Protein AF-A0A838DC97-F1 (afdb_monomer_lite)

pLDDT: mean 75.06, std 13.37, range [50.0, 95.44]

Secondary structure (DSSP, 8-state):
--HHHHHHHHHHHHHHHHHHHHHHHHHHHHT---TTHHHHHHHHHHHHHHHT--TT-PPPHHHHHHHT-

Foldseek 3Di:
DDPVVVVVCVVVVCVVVCVVVVVVVVCVVVVHDDPPCVPVVVVCVVVCVVVVNDPPDDDDPVRVVVVVD

Sequence (69 aa):
MDTTIQFGVLIVGTIGLATIFGTYLARMITFEMRPLEKTLSRVESGFYRVIGINATKQMSWKEYFLALF

Structure (mmCIF, N/CA/C/O backbone):
data_AF-A0A838DC97-F1
#
_entry.id   AF-A0A838DC97-F1
#
loop_
_atom_site.group_PDB
_atom_site.id
_atom_site.type_symbol
_atom_site.label_atom_id
_atom_site.label_alt_id
_atom_site.label_comp_id
_atom_site.label_asym_id
_atom_site.label_entity_id
_atom_site.label_seq_id
_atom_site.pdbx_PDB_ins_code
_atom_site.Cartn_x
_atom_site.Cartn_y
_atom_site.Cartn_z
_atom_site.occupancy
_atom_site.B_iso_or_equiv
_atom_site.auth_seq_id
_atom_site.auth_comp_id
_atom_site.auth_asym_id
_atom_site.auth_atom_id
_atom_site.pdbx_PDB_model_num
ATOM 1 N N . MET A 1 1 ? 18.990 -10.565 -27.215 1.00 61.84 1 MET A N 1
ATOM 2 C CA . MET A 1 1 ? 18.446 -9.485 -26.366 1.00 61.84 1 ME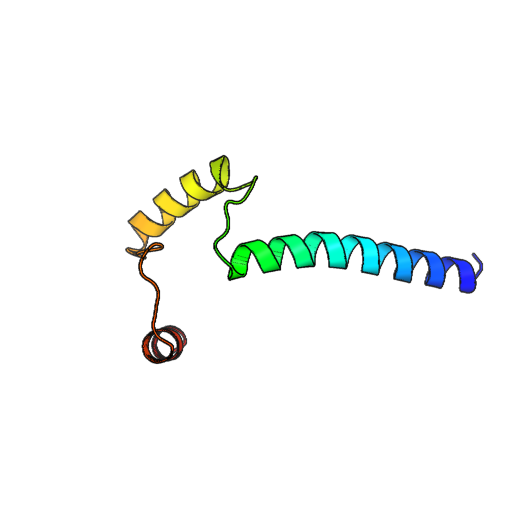T A CA 1
ATOM 3 C C . MET A 1 1 ? 19.527 -9.099 -25.380 1.00 61.84 1 MET A C 1
ATOM 5 O O . MET A 1 1 ? 19.925 -9.959 -24.607 1.00 61.84 1 MET A O 1
ATOM 9 N N . ASP A 1 2 ? 20.046 -7.877 -25.473 1.00 85.56 2 ASP A N 1
ATOM 10 C CA . ASP A 1 2 ? 21.160 -7.389 -24.650 1.00 85.56 2 ASP A CA 1
ATOM 11 C C . ASP A 1 2 ? 20.762 -7.340 -23.165 1.00 85.56 2 ASP A C 1
ATOM 13 O O . ASP A 1 2 ? 19.688 -6.836 -22.818 1.00 85.56 2 ASP A O 1
ATOM 17 N N . THR A 1 3 ? 21.594 -7.897 -22.289 1.00 87.88 3 THR A N 1
ATOM 18 C CA . THR A 1 3 ? 21.349 -8.011 -20.842 1.00 87.88 3 THR A CA 1
ATOM 19 C C . THR A 1 3 ? 21.116 -6.643 -20.198 1.00 87.88 3 THR A C 1
ATOM 21 O O . THR A 1 3 ? 20.302 -6.513 -19.286 1.00 87.88 3 THR A O 1
ATOM 24 N N . THR A 1 4 ? 21.760 -5.602 -20.727 1.00 90.44 4 THR A N 1
ATOM 25 C CA . THR A 1 4 ? 21.619 -4.211 -20.273 1.00 90.44 4 THR A CA 1
ATOM 26 C C . THR A 1 4 ? 20.198 -3.687 -20.482 1.00 90.44 4 THR A C 1
ATOM 28 O O . THR A 1 4 ? 19.631 -3.025 -19.613 1.00 90.44 4 THR A O 1
ATOM 31 N N . ILE A 1 5 ? 19.584 -4.035 -21.617 1.00 91.31 5 ILE A N 1
ATOM 32 C CA . ILE A 1 5 ? 18.215 -3.627 -21.956 1.00 91.31 5 ILE A CA 1
ATOM 33 C C . ILE A 1 5 ? 17.213 -4.345 -21.045 1.00 91.31 5 ILE A C 1
ATOM 35 O O . ILE A 1 5 ? 16.262 -3.724 -20.576 1.00 91.31 5 ILE A O 1
ATOM 39 N N . GLN A 1 6 ? 17.442 -5.625 -20.735 1.00 90.81 6 GLN A N 1
ATOM 40 C CA . GLN A 1 6 ? 16.576 -6.383 -19.824 1.00 90.81 6 GLN A CA 1
ATOM 41 C C . GLN A 1 6 ? 16.570 -5.781 -18.415 1.00 90.81 6 GLN A C 1
ATOM 43 O O . GLN A 1 6 ? 15.501 -5.574 -17.841 1.00 90.81 6 GLN A O 1
ATOM 48 N N . PHE A 1 7 ? 17.747 -5.438 -17.884 1.00 94.12 7 PHE A N 1
ATOM 49 C CA . PHE A 1 7 ? 17.857 -4.770 -16.586 1.00 94.12 7 PHE A CA 1
ATOM 50 C C . PHE A 1 7 ? 17.212 -3.384 -16.591 1.00 94.12 7 PHE A C 1
ATOM 52 O O . PHE A 1 7 ? 16.487 -3.051 -15.655 1.00 94.12 7 PHE A O 1
ATOM 59 N N . GLY A 1 8 ? 17.419 -2.600 -17.653 1.00 94.25 8 GLY A N 1
ATOM 60 C CA . GLY A 1 8 ? 16.782 -1.292 -17.803 1.00 94.25 8 GLY A CA 1
ATOM 61 C C . GLY A 1 8 ? 15.255 -1.383 -17.763 1.00 94.25 8 GLY A C 1
ATOM 62 O O . GLY A 1 8 ? 14.613 -0.678 -16.987 1.00 94.25 8 GLY A O 1
ATOM 63 N N . VAL A 1 9 ? 14.670 -2.306 -18.531 1.00 94.25 9 VAL A N 1
ATOM 64 C CA . VAL A 1 9 ? 13.216 -2.535 -18.554 1.00 94.25 9 VAL A CA 1
ATOM 65 C C . VAL A 1 9 ? 12.705 -3.027 -17.200 1.00 94.25 9 VAL A C 1
ATOM 67 O O . VAL A 1 9 ? 11.680 -2.539 -16.726 1.00 94.25 9 VAL A O 1
ATOM 70 N N . LEU A 1 10 ? 13.419 -3.950 -16.550 1.00 94.31 10 LEU A N 1
ATOM 71 C CA . LEU A 1 10 ? 13.034 -4.481 -15.244 1.00 94.31 10 LEU A CA 1
ATOM 72 C C . LEU A 1 10 ? 13.000 -3.383 -14.178 1.00 94.31 10 LEU A C 1
ATOM 74 O O . LEU A 1 10 ? 12.022 -3.281 -13.441 1.00 94.31 10 LEU A O 1
ATOM 78 N N . ILE A 1 11 ? 14.041 -2.555 -14.098 1.00 95.25 11 ILE A N 1
ATOM 79 C CA . ILE A 1 11 ? 14.136 -1.489 -13.096 1.00 95.25 11 ILE A CA 1
ATOM 80 C C . ILE A 1 11 ? 13.049 -0.442 -13.337 1.00 95.25 11 ILE A C 1
ATOM 82 O O . ILE A 1 11 ? 12.322 -0.094 -12.408 1.00 95.25 11 ILE A O 1
ATOM 86 N N . VAL A 1 12 ? 12.885 0.017 -14.580 1.00 95.44 12 VAL A N 1
ATOM 87 C CA . VAL A 1 12 ? 11.868 1.022 -14.922 1.00 95.44 12 VAL A CA 1
ATOM 88 C C . VAL A 1 12 ? 10.459 0.484 -14.670 1.00 95.44 12 VAL A C 1
ATOM 90 O O . VAL A 1 12 ? 9.642 1.171 -14.058 1.00 95.44 12 VAL A O 1
ATOM 93 N N . GLY A 1 13 ? 10.182 -0.761 -15.064 1.00 94.12 13 GLY A N 1
ATOM 94 C CA . GLY A 1 13 ? 8.900 -1.416 -14.805 1.00 94.12 13 GLY A CA 1
ATOM 95 C C . GLY A 1 13 ? 8.631 -1.599 -13.312 1.00 94.12 13 GLY A C 1
ATOM 96 O O . GLY A 1 13 ? 7.535 -1.304 -12.841 1.00 94.12 13 GLY A O 1
ATOM 97 N N . THR A 1 14 ? 9.644 -2.010 -12.548 1.00 94.75 14 THR A N 1
ATOM 98 C CA . THR A 1 14 ? 9.525 -2.207 -11.098 1.00 94.75 14 THR A CA 1
ATOM 99 C C . THR A 1 14 ? 9.271 -0.888 -10.385 1.00 94.75 14 THR A C 1
ATOM 101 O O . THR A 1 14 ? 8.360 -0.820 -9.572 1.00 94.75 14 THR A O 1
ATOM 104 N N . ILE A 1 15 ? 10.011 0.178 -10.703 1.00 95.25 15 ILE A N 1
ATOM 105 C CA . ILE A 1 15 ? 9.808 1.501 -10.094 1.00 95.25 15 ILE A CA 1
ATOM 106 C C . ILE A 1 15 ? 8.435 2.067 -10.480 1.00 95.25 15 ILE A C 1
ATOM 108 O O . ILE A 1 15 ? 7.719 2.592 -9.625 1.00 95.25 15 ILE A O 1
ATOM 112 N N . GLY A 1 16 ? 8.029 1.921 -11.744 1.00 94.38 16 GLY A N 1
ATOM 113 C CA . GLY A 1 16 ? 6.712 2.355 -12.209 1.00 94.38 16 GLY A CA 1
ATOM 114 C C . GLY A 1 16 ? 5.577 1.656 -11.460 1.00 94.38 16 GLY A C 1
ATOM 115 O O . GLY A 1 16 ? 4.674 2.308 -10.944 1.00 94.38 16 GLY A O 1
ATOM 116 N N . LEU A 1 17 ? 5.644 0.333 -11.313 1.00 92.06 17 LEU A N 1
ATOM 117 C CA . LEU A 1 17 ? 4.634 -0.410 -10.561 1.00 92.06 17 LEU A CA 1
ATOM 118 C C . LEU A 1 17 ? 4.722 -0.127 -9.058 1.00 92.06 17 LEU A C 1
ATOM 120 O O . LEU A 1 17 ? 3.696 0.107 -8.426 1.00 92.06 17 LEU A O 1
ATOM 124 N N . ALA A 1 18 ? 5.922 -0.081 -8.482 1.00 92.75 18 ALA A N 1
ATOM 125 C CA . ALA A 1 18 ? 6.124 0.186 -7.061 1.00 92.75 18 ALA A CA 1
ATOM 126 C C . ALA A 1 18 ? 5.572 1.553 -6.645 1.00 92.75 18 ALA A C 1
ATOM 128 O O . ALA A 1 18 ? 4.994 1.669 -5.570 1.00 92.75 18 ALA A O 1
ATOM 129 N N . THR A 1 19 ? 5.689 2.579 -7.489 1.00 89.81 19 THR A N 1
ATOM 130 C CA . THR A 1 19 ? 5.101 3.898 -7.206 1.00 89.81 19 THR A CA 1
ATOM 131 C C . THR A 1 19 ? 3.572 3.865 -7.268 1.00 89.81 19 THR A C 1
ATOM 133 O O . THR A 1 19 ? 2.913 4.382 -6.363 1.00 89.81 19 THR A O 1
ATOM 136 N N . ILE A 1 20 ? 2.985 3.193 -8.262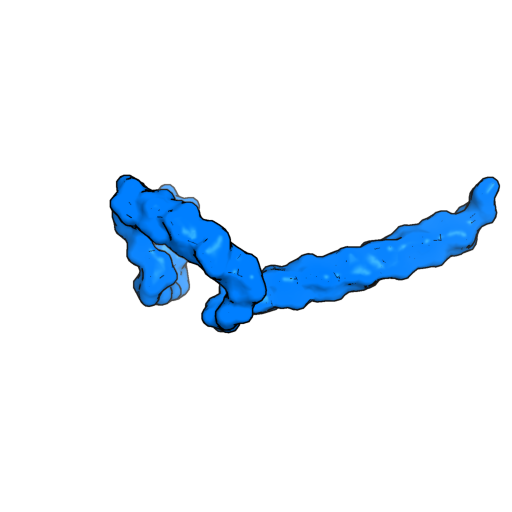 1.00 86.81 20 ILE A N 1
ATOM 137 C CA . ILE A 1 20 ? 1.525 3.030 -8.376 1.00 86.81 20 ILE A CA 1
ATOM 138 C C . ILE A 1 20 ? 0.965 2.246 -7.179 1.00 86.81 20 ILE A C 1
ATOM 140 O O . ILE A 1 20 ? 0.039 2.700 -6.508 1.00 86.81 20 ILE A O 1
ATOM 144 N N . PHE A 1 21 ? 1.543 1.087 -6.866 1.00 84.75 21 PHE A N 1
ATOM 145 C CA . PHE A 1 21 ? 1.091 0.260 -5.748 1.00 84.75 21 PHE A CA 1
ATOM 146 C C . PHE A 1 21 ? 1.412 0.891 -4.393 1.00 84.75 21 PHE A C 1
ATOM 148 O O . PHE A 1 21 ? 0.585 0.847 -3.488 1.00 84.75 21 PHE A O 1
ATOM 155 N N . GLY A 1 22 ? 2.575 1.524 -4.253 1.00 85.25 22 GLY A N 1
ATOM 156 C CA . GLY A 1 22 ? 2.988 2.203 -3.028 1.00 85.25 22 GLY A CA 1
ATOM 157 C C . GLY A 1 22 ? 2.070 3.371 -2.681 1.00 85.25 22 GLY A C 1
ATOM 158 O O . GLY A 1 22 ? 1.647 3.491 -1.536 1.00 85.25 22 GLY A O 1
ATOM 159 N N . THR A 1 23 ? 1.680 4.185 -3.667 1.00 83.31 23 THR A N 1
ATOM 160 C CA . THR A 1 23 ? 0.707 5.272 -3.451 1.00 83.31 23 THR A CA 1
ATOM 161 C C . THR A 1 23 ? -0.688 4.744 -3.113 1.00 83.31 23 THR A C 1
ATOM 163 O O . THR A 1 23 ? -1.364 5.317 -2.258 1.00 83.31 23 THR A O 1
ATOM 166 N N . TYR A 1 24 ? -1.113 3.627 -3.710 1.00 79.94 24 TYR A N 1
ATOM 167 C CA . TYR A 1 24 ? -2.361 2.955 -3.342 1.00 79.94 24 TYR A CA 1
ATOM 168 C C . TYR A 1 24 ? -2.337 2.426 -1.898 1.00 79.94 24 TYR A C 1
ATOM 170 O O . TYR A 1 24 ? -3.269 2.681 -1.135 1.00 79.94 24 TYR A O 1
ATOM 178 N N . LEU A 1 25 ? -1.262 1.737 -1.498 1.00 80.88 25 LEU A N 1
ATOM 179 C CA . LEU A 1 25 ? -1.087 1.217 -0.138 1.00 80.88 25 LEU A CA 1
ATOM 180 C C . LEU A 1 25 ? -0.966 2.338 0.896 1.00 80.88 25 LEU A C 1
ATOM 182 O O . LEU A 1 25 ? -1.560 2.235 1.965 1.00 80.88 25 LEU A O 1
ATOM 186 N N . ALA A 1 26 ? -0.263 3.425 0.572 1.00 81.50 26 ALA A N 1
ATOM 187 C CA . ALA A 1 26 ? -0.191 4.601 1.432 1.00 81.50 26 ALA A CA 1
ATOM 188 C C . ALA A 1 26 ? -1.595 5.158 1.705 1.00 81.50 26 ALA A C 1
ATOM 190 O O . ALA A 1 26 ? -1.980 5.310 2.859 1.00 81.50 26 ALA A O 1
ATOM 191 N N . ARG A 1 27 ? -2.419 5.337 0.663 1.00 73.62 27 ARG A N 1
ATOM 192 C CA . ARG A 1 27 ? -3.823 5.756 0.823 1.00 73.62 27 ARG A CA 1
ATOM 193 C C . ARG A 1 27 ? -4.652 4.758 1.636 1.00 73.62 27 ARG A C 1
ATOM 195 O O . ARG A 1 27 ? -5.512 5.171 2.406 1.00 73.62 27 ARG A O 1
ATOM 202 N N . MET A 1 28 ? -4.383 3.457 1.497 1.00 70.50 28 MET A N 1
ATOM 203 C CA . MET A 1 28 ? -5.058 2.405 2.263 1.00 70.50 28 MET A CA 1
ATOM 204 C C . MET A 1 28 ? -4.755 2.490 3.763 1.00 70.50 28 MET A C 1
ATOM 206 O O . MET A 1 28 ? -5.668 2.350 4.570 1.00 70.50 28 MET A O 1
ATOM 210 N N . ILE A 1 29 ? -3.493 2.717 4.126 1.00 74.31 29 ILE A N 1
ATOM 211 C CA . ILE A 1 29 ? -3.048 2.800 5.523 1.00 74.31 29 ILE A CA 1
ATOM 212 C C . ILE A 1 29 ? -3.500 4.122 6.157 1.00 74.31 29 ILE A C 1
ATOM 214 O O . ILE A 1 29 ? -3.893 4.145 7.320 1.00 74.31 29 ILE A O 1
ATOM 218 N N . THR A 1 30 ? -3.474 5.217 5.396 1.00 70.94 30 THR A N 1
ATOM 219 C CA . THR A 1 30 ? -3.788 6.565 5.894 1.00 70.94 30 THR A CA 1
ATOM 220 C C . THR A 1 30 ? -5.294 6.880 5.914 1.00 70.94 30 THR A C 1
ATOM 222 O O . THR A 1 30 ? -5.673 7.947 6.380 1.00 70.94 30 THR A O 1
ATOM 225 N N . PHE A 1 31 ? -6.174 5.962 5.484 1.00 57.94 31 PHE A N 1
ATOM 226 C CA . PHE A 1 31 ? -7.638 6.159 5.475 1.00 57.94 31 PHE A CA 1
ATOM 227 C C . PHE A 1 31 ? -8.112 7.401 4.676 1.00 57.94 31 PHE A C 1
ATOM 229 O O . PHE A 1 31 ? -9.173 7.958 4.955 1.00 57.94 31 PHE A O 1
ATOM 236 N N . GLU A 1 32 ? -7.357 7.838 3.661 1.00 53.78 32 GLU A N 1
ATOM 237 C CA . GLU A 1 32 ? -7.791 8.918 2.760 1.00 53.78 32 GLU A CA 1
ATOM 238 C C . GLU A 1 32 ? -8.698 8.400 1.629 1.00 53.78 32 GLU A C 1
ATOM 240 O O . GLU A 1 32 ? -8.518 7.278 1.147 1.00 53.78 32 GLU A O 1
ATOM 245 N N . MET A 1 33 ? -9.640 9.248 1.180 1.00 50.00 33 MET A N 1
ATOM 246 C CA . MET A 1 33 ? -10.673 8.930 0.178 1.00 50.00 33 MET A CA 1
ATOM 247 C C . MET A 1 33 ? -10.091 8.238 -1.067 1.00 50.00 33 MET A C 1
ATOM 249 O O . MET A 1 33 ? -9.357 8.831 -1.867 1.00 50.00 33 MET A O 1
ATOM 253 N N . ARG A 1 34 ? -10.439 6.963 -1.263 1.00 54.53 34 ARG A N 1
ATOM 254 C CA . ARG A 1 34 ? -10.036 6.162 -2.426 1.00 54.53 34 ARG A CA 1
ATOM 255 C C . ARG A 1 34 ? -10.840 6.568 -3.674 1.00 54.53 34 ARG A C 1
ATOM 257 O O . ARG A 1 34 ? -12.060 6.650 -3.622 1.00 54.53 34 ARG A O 1
ATOM 264 N N . PRO A 1 35 ? -10.237 6.623 -4.873 1.00 51.62 35 PRO A N 1
ATOM 265 C CA . PRO A 1 35 ? -11.017 6.636 -6.117 1.00 51.62 35 PRO A CA 1
ATOM 266 C C . PRO A 1 35 ? -11.790 5.316 -6.354 1.00 51.62 35 PRO A C 1
ATOM 268 O O . PRO A 1 35 ? -12.826 5.320 -7.013 1.00 51.62 35 PRO A O 1
ATOM 271 N N . LEU A 1 36 ? -11.335 4.195 -5.771 1.00 53.81 36 LEU A N 1
ATOM 272 C CA . LEU A 1 36 ? -12.019 2.889 -5.791 1.00 53.81 36 LEU A CA 1
ATOM 273 C C . LEU A 1 36 ? -13.031 2.679 -4.646 1.00 53.81 36 LEU A C 1
ATOM 275 O O . LEU A 1 36 ? -13.662 1.623 -4.578 1.00 53.81 36 LEU A O 1
ATOM 279 N N . GLU A 1 37 ? -13.224 3.660 -3.756 1.00 54.28 37 GLU A N 1
ATOM 280 C CA . GLU A 1 37 ? -14.159 3.535 -2.626 1.00 54.28 37 GLU A CA 1
ATOM 281 C C . GLU A 1 37 ? -15.579 3.257 -3.094 1.00 54.28 37 GLU A C 1
ATOM 283 O O . GLU A 1 37 ? -16.297 2.503 -2.458 1.00 54.28 37 GLU A O 1
ATOM 288 N N . LYS A 1 38 ? -16.004 3.825 -4.220 1.00 57.56 38 LYS A N 1
ATOM 289 C CA . LYS A 1 38 ? -17.426 3.838 -4.578 1.00 57.56 38 LYS A CA 1
ATOM 290 C C . LYS A 1 38 ? -18.010 2.442 -4.828 1.00 57.56 38 LYS A C 1
ATOM 292 O O . LYS A 1 38 ? -19.165 2.187 -4.495 1.00 57.56 38 LYS A O 1
ATOM 297 N N . THR A 1 39 ? -17.224 1.541 -5.409 1.00 60.62 39 THR A N 1
ATOM 298 C CA . THR A 1 39 ? -17.610 0.144 -5.650 1.00 60.62 39 THR A CA 1
ATOM 299 C C . THR A 1 39 ? -17.230 -0.752 -4.482 1.00 60.62 39 THR A C 1
ATOM 301 O O . THR A 1 39 ? -18.048 -1.570 -4.063 1.00 60.62 39 THR A O 1
ATOM 304 N N . LEU A 1 40 ? -16.029 -0.579 -3.923 1.00 59.16 40 LEU A N 1
ATOM 305 C CA . LEU A 1 40 ? -15.539 -1.453 -2.862 1.00 59.16 40 LEU A CA 1
ATOM 306 C C . LEU A 1 40 ? -16.263 -1.204 -1.536 1.00 59.16 40 LEU A C 1
ATOM 308 O O . LEU A 1 40 ? -16.679 -2.168 -0.915 1.00 59.16 40 LEU A O 1
ATOM 312 N N . SER A 1 41 ? -16.574 0.049 -1.188 1.00 59.50 41 SER A N 1
ATOM 313 C CA . SER A 1 41 ? -17.377 0.416 -0.009 1.00 59.50 41 SER A CA 1
ATOM 314 C C . SER A 1 41 ? -18.744 -0.269 0.001 1.00 59.50 41 SER A C 1
ATOM 316 O O . SER A 1 41 ? -19.246 -0.661 1.053 1.00 59.50 41 SER A O 1
ATOM 318 N N . ARG A 1 42 ? -19.357 -0.478 -1.171 1.00 61.91 42 ARG A N 1
ATOM 319 C CA . ARG A 1 42 ? -20.669 -1.132 -1.272 1.00 61.91 42 ARG A CA 1
ATOM 320 C C . ARG A 1 42 ? -20.597 -2.633 -0.980 1.00 61.91 42 ARG A C 1
ATOM 322 O O . ARG A 1 42 ? -21.536 -3.185 -0.417 1.00 61.91 42 ARG A O 1
ATOM 329 N N . VAL A 1 43 ? -19.490 -3.278 -1.342 1.00 65.38 43 VAL A N 1
ATOM 330 C CA . VAL A 1 43 ? -19.249 -4.706 -1.075 1.00 65.38 43 VAL A CA 1
ATOM 331 C C . VAL A 1 43 ? -18.704 -4.903 0.339 1.00 65.38 43 VAL A C 1
ATOM 333 O O . VAL A 1 43 ? -19.212 -5.740 1.080 1.00 65.38 43 VAL A O 1
ATOM 336 N N . GLU A 1 44 ? -17.732 -4.085 0.740 1.00 63.66 44 GLU A N 1
ATOM 337 C CA . GLU A 1 44 ? -17.145 -4.042 2.077 1.00 63.66 44 GLU A CA 1
ATOM 338 C C . GLU A 1 44 ? -18.221 -3.787 3.134 1.00 63.66 44 GLU A C 1
ATOM 340 O O . GLU A 1 44 ? -18.291 -4.535 4.095 1.00 63.66 44 GLU A O 1
ATOM 345 N N . SER A 1 45 ? -19.136 -2.830 2.946 1.00 65.25 45 SER A N 1
ATOM 346 C CA . SER A 1 45 ? -20.242 -2.608 3.896 1.00 65.25 45 SER A CA 1
ATOM 347 C C . SER A 1 45 ? -21.186 -3.807 4.022 1.00 65.25 45 SER A C 1
ATOM 349 O O . SER A 1 45 ? -21.653 -4.100 5.123 1.00 65.25 45 SER A O 1
ATOM 351 N N . GLY A 1 46 ? -21.438 -4.533 2.928 1.00 66.75 46 GLY A N 1
ATOM 352 C CA . GLY A 1 46 ? -22.194 -5.784 2.960 1.00 66.75 46 GLY A CA 1
ATOM 353 C C . GLY A 1 46 ? -21.467 -6.861 3.764 1.00 66.75 46 GLY A C 1
ATOM 354 O O . GLY A 1 46 ? -22.050 -7.463 4.663 1.00 66.75 46 GLY A O 1
ATOM 355 N N . PHE A 1 47 ? -20.177 -7.050 3.496 1.00 67.25 47 PHE A N 1
ATOM 356 C CA . PHE A 1 47 ? -19.338 -8.047 4.157 1.00 67.25 47 PHE A CA 1
ATOM 357 C C . PHE A 1 47 ? -19.105 -7.724 5.643 1.00 67.25 47 PHE A C 1
ATOM 359 O O . PHE A 1 47 ? -19.289 -8.579 6.505 1.00 67.25 47 PHE A O 1
ATOM 366 N N . TYR A 1 48 ? -18.807 -6.464 5.965 1.00 68.19 48 TYR A N 1
ATOM 367 C CA . TYR A 1 48 ? -18.667 -5.953 7.328 1.00 68.19 48 TYR A CA 1
ATOM 368 C C . TYR A 1 48 ? -19.949 -6.130 8.138 1.00 68.19 48 TYR A C 1
ATOM 370 O O . TYR A 1 48 ? -19.881 -6.522 9.301 1.00 68.19 48 TYR A O 1
ATOM 378 N N . ARG A 1 49 ? -21.122 -5.929 7.525 1.00 68.06 49 ARG A N 1
ATOM 379 C CA . ARG A 1 49 ? -22.408 -6.163 8.190 1.00 68.06 49 ARG A CA 1
ATOM 380 C C . ARG A 1 49 ? -22.673 -7.643 8.463 1.00 68.06 49 ARG A C 1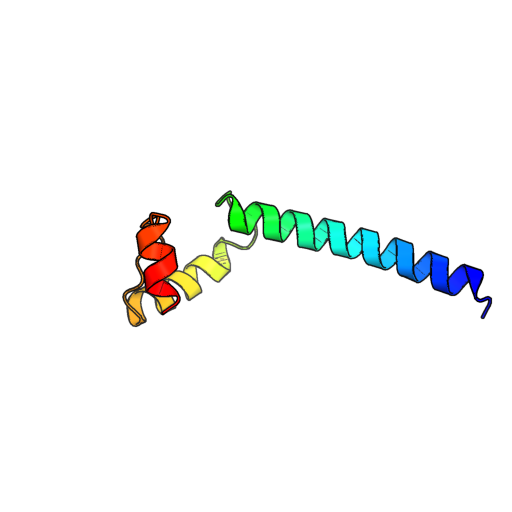
ATOM 382 O O . ARG A 1 49 ? -23.266 -7.951 9.490 1.00 68.06 49 ARG A O 1
ATOM 389 N N . VAL A 1 50 ? -22.239 -8.544 7.581 1.00 72.81 50 VAL A N 1
ATOM 390 C CA . VAL A 1 50 ? -22.396 -9.997 7.773 1.00 72.81 50 VAL A CA 1
ATOM 391 C C . VAL A 1 50 ? -21.459 -10.527 8.860 1.00 72.81 50 VAL A C 1
ATOM 393 O O . VAL A 1 50 ? -21.867 -11.365 9.655 1.00 72.81 50 VAL A O 1
ATOM 396 N N . ILE A 1 51 ? -20.226 -10.022 8.929 1.00 71.62 51 ILE A N 1
ATOM 397 C CA . ILE A 1 51 ? -19.211 -10.484 9.893 1.00 71.62 51 ILE A CA 1
ATOM 398 C C . ILE A 1 51 ? -19.287 -9.708 11.223 1.00 71.62 51 ILE A C 1
ATOM 400 O O . ILE A 1 51 ? -18.691 -10.105 12.218 1.00 71.62 51 ILE A O 1
ATOM 404 N N . GLY A 1 52 ? -20.045 -8.609 11.277 1.00 66.94 52 GLY A N 1
ATOM 405 C CA .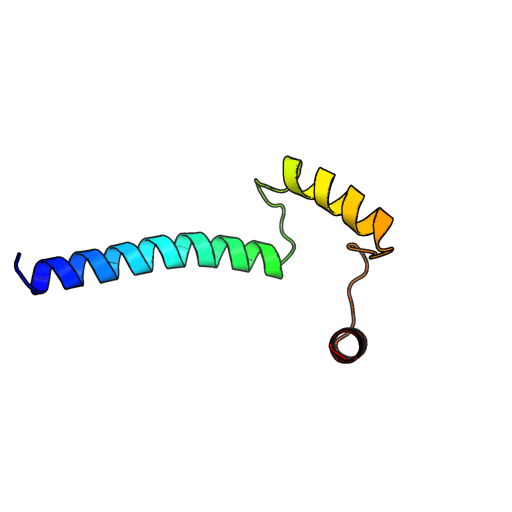 GLY A 1 52 ? -20.157 -7.759 12.467 1.00 66.94 52 GLY A CA 1
ATOM 406 C C . GLY A 1 52 ? -18.9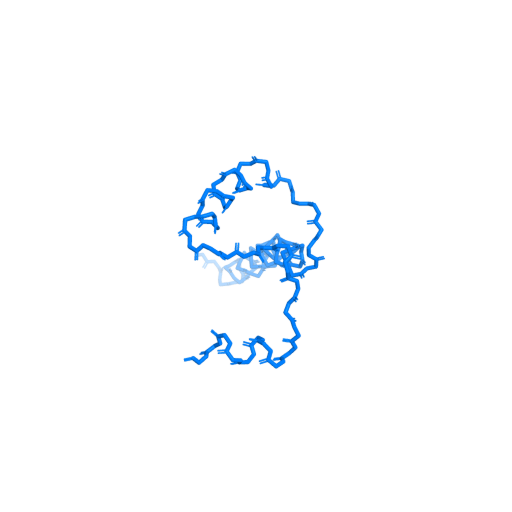26 -6.879 12.713 1.00 66.94 52 GLY A C 1
ATOM 407 O O . GLY A 1 52 ? -18.739 -6.369 13.816 1.00 66.94 52 GLY A O 1
ATOM 408 N N . ILE A 1 53 ? -18.080 -6.686 11.696 1.00 67.75 53 ILE A N 1
ATOM 409 C CA . ILE A 1 53 ? -16.882 -5.847 11.783 1.00 67.75 53 ILE A CA 1
ATOM 410 C C . ILE A 1 53 ? -17.296 -4.381 11.670 1.00 67.75 53 ILE A C 1
ATOM 412 O O . ILE A 1 53 ? -17.876 -3.952 10.675 1.00 67.75 53 ILE A O 1
ATOM 416 N N . ASN A 1 54 ? -16.953 -3.584 12.679 1.00 65.50 54 ASN A N 1
ATOM 417 C CA . ASN A 1 54 ? -17.131 -2.141 12.628 1.00 65.50 54 ASN A CA 1
ATOM 418 C C . ASN A 1 54 ? -15.898 -1.489 11.982 1.00 65.50 54 ASN A C 1
ATOM 420 O O . ASN A 1 54 ? -14.933 -1.163 12.668 1.00 65.50 54 ASN A O 1
ATOM 424 N N . ALA A 1 55 ? -15.949 -1.283 10.664 1.00 63.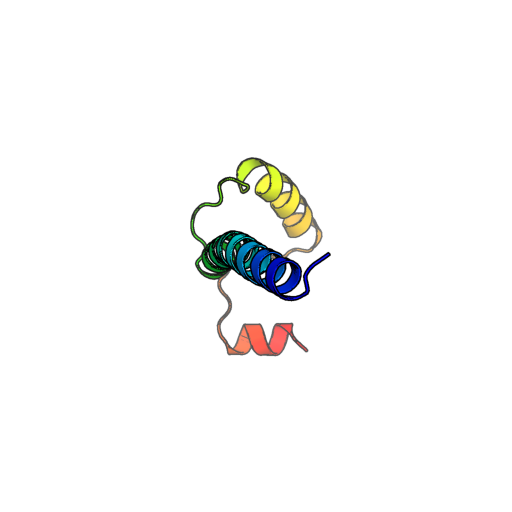56 55 ALA A N 1
ATOM 425 C CA . ALA A 1 55 ? -14.861 -0.680 9.887 1.00 63.56 55 ALA A CA 1
ATOM 426 C C . ALA A 1 55 ? -14.533 0.776 10.273 1.00 63.56 55 ALA A C 1
ATOM 428 O O . ALA A 1 55 ? -13.465 1.278 9.941 1.00 63.56 55 ALA A O 1
ATOM 429 N N . THR A 1 56 ? -15.439 1.452 10.984 1.00 63.97 56 THR A N 1
ATOM 430 C CA . THR A 1 56 ? -15.243 2.821 11.486 1.00 63.97 56 THR A CA 1
ATOM 431 C C . THR A 1 56 ? -14.623 2.876 12.883 1.00 63.97 56 THR A C 1
ATOM 433 O O . THR A 1 56 ? -14.234 3.951 13.336 1.00 63.97 56 THR A O 1
ATOM 436 N N . LYS A 1 57 ? -14.506 1.740 13.584 1.00 69.19 57 LYS A N 1
ATOM 437 C CA . LYS A 1 57 ? -13.882 1.684 14.908 1.00 69.19 57 LYS A CA 1
ATOM 438 C C . LYS A 1 57 ? -12.366 1.549 14.749 1.00 69.19 57 LYS A C 1
ATOM 440 O O . LYS A 1 57 ? -11.871 0.486 14.387 1.00 69.19 57 LYS A O 1
ATOM 445 N N . GLN A 1 58 ? -11.626 2.611 15.063 1.00 63.59 58 GLN A N 1
ATOM 446 C CA . GLN A 1 58 ? -10.172 2.515 15.191 1.00 63.59 58 GLN A CA 1
ATOM 447 C C . GLN A 1 58 ? -9.814 1.608 16.375 1.00 63.59 58 GLN A C 1
ATOM 449 O O . GLN A 1 58 ? -10.384 1.739 17.459 1.00 63.59 58 GLN A O 1
ATOM 454 N N . MET A 1 59 ? -8.885 0.678 16.155 1.00 73.12 59 MET A N 1
ATOM 455 C CA . MET A 1 59 ? -8.359 -0.200 17.198 1.00 73.12 59 MET A CA 1
ATOM 456 C C . MET A 1 59 ? -7.107 0.415 17.814 1.00 73.12 59 MET A C 1
ATOM 458 O O . MET A 1 59 ? -6.203 0.861 17.107 1.00 73.12 59 MET A O 1
ATOM 462 N N . SER A 1 60 ? -7.024 0.396 19.139 1.00 78.25 60 SER A N 1
ATOM 463 C CA . SER A 1 60 ? -5.767 0.644 19.841 1.00 78.25 60 SER A CA 1
ATOM 464 C C . SER A 1 60 ? -4.763 -0.483 19.563 1.00 78.25 60 SER A C 1
ATOM 466 O O . SER A 1 60 ? -5.145 -1.603 19.226 1.00 78.25 60 SER A O 1
ATOM 468 N N . TRP A 1 61 ? -3.467 -0.229 19.760 1.00 77.12 61 TRP A N 1
ATOM 469 C CA . TRP A 1 61 ? -2.419 -1.237 19.532 1.00 77.12 61 TRP A CA 1
ATOM 470 C C . TRP A 1 61 ? -2.661 -2.559 20.289 1.00 77.12 61 TRP A C 1
ATOM 472 O O . TRP A 1 61 ? -2.364 -3.632 19.773 1.00 77.12 61 TRP A O 1
ATOM 482 N N . LYS A 1 62 ? -3.273 -2.494 21.481 1.00 82.38 62 LYS A N 1
ATOM 483 C CA . LYS A 1 62 ? -3.643 -3.678 22.273 1.00 82.38 62 LYS A CA 1
ATOM 484 C C . LYS A 1 62 ? -4.775 -4.479 21.628 1.00 82.38 62 LYS A C 1
ATOM 486 O O . LYS A 1 62 ? -4.691 -5.699 21.568 1.00 82.38 62 LYS A O 1
ATOM 491 N N . GLU A 1 63 ? -5.817 -3.802 21.143 1.00 78.69 63 GLU A N 1
ATOM 492 C CA . GLU A 1 63 ? -6.921 -4.446 20.418 1.00 78.69 63 GLU A CA 1
ATOM 493 C C . GLU A 1 63 ? -6.430 -5.053 19.098 1.00 78.69 63 GLU A C 1
ATOM 495 O O . GLU A 1 63 ? -6.844 -6.153 18.753 1.00 78.69 63 GLU A O 1
ATOM 500 N N . TYR A 1 64 ? -5.498 -4.390 18.405 1.00 77.06 64 TYR A N 1
ATOM 501 C CA . TYR A 1 64 ? -4.887 -4.918 17.182 1.00 77.06 64 TYR A CA 1
ATOM 502 C C . TYR A 1 64 ? -4.049 -6.176 17.448 1.00 77.06 64 TYR A C 1
ATOM 504 O O . TYR A 1 64 ? -4.138 -7.149 16.707 1.00 77.06 64 TYR A O 1
ATOM 512 N N . PHE A 1 65 ? -3.263 -6.180 18.529 1.00 78.06 65 PHE A N 1
ATOM 513 C CA . PHE A 1 65 ? -2.486 -7.349 18.945 1.00 78.06 65 PHE A CA 1
ATOM 514 C C . PHE A 1 65 ? -3.386 -8.538 19.309 1.00 78.06 65 PHE A C 1
ATOM 516 O O . PHE A 1 65 ? -3.094 -9.666 18.927 1.00 78.06 65 PHE A O 1
ATOM 523 N N . LEU A 1 66 ? -4.495 -8.277 20.007 1.00 80.19 66 LEU A N 1
ATOM 524 C CA . LEU A 1 66 ? -5.471 -9.304 20.374 1.00 80.19 66 LEU A CA 1
ATOM 525 C C . LEU A 1 66 ? -6.306 -9.798 19.189 1.00 80.19 66 LEU A C 1
ATOM 527 O O . LEU A 1 66 ? -6.733 -10.936 19.219 1.00 80.19 66 LEU A O 1
ATOM 531 N N . ALA A 1 67 ? -6.536 -8.983 18.157 1.00 77.94 67 ALA A N 1
ATOM 532 C CA . ALA A 1 67 ? -7.236 -9.417 16.943 1.00 77.94 67 ALA A CA 1
ATOM 533 C C . ALA A 1 67 ? -6.395 -10.358 16.060 1.00 77.94 67 ALA A C 1
ATOM 535 O O . ALA A 1 67 ? -6.928 -11.011 15.165 1.00 77.94 67 ALA A O 1
ATOM 536 N N . LEU A 1 68 ? -5.078 -10.381 16.278 1.00 71.00 68 LEU A N 1
ATOM 537 C CA . LEU A 1 68 ? -4.121 -11.229 15.569 1.00 71.00 68 LEU A CA 1
ATOM 538 C C . LEU A 1 68 ? -4.004 -12.636 16.180 1.00 71.00 68 LEU A C 1
ATOM 540 O O . LEU A 1 68 ? -3.429 -13.516 15.539 1.00 71.00 68 LEU A O 1
ATOM 544 N N . PHE A 1 69 ? -4.527 -12.825 17.394 1.00 60.91 69 PHE A N 1
ATOM 545 C CA . PHE A 1 69 ? -4.534 -14.072 18.160 1.00 60.91 69 PHE A CA 1
ATOM 546 C C . PHE A 1 69 ? -5.950 -14.641 18.266 1.00 60.91 69 PHE A C 1
ATOM 548 O O . PHE A 1 69 ? -6.064 -15.886 18.227 1.00 60.91 69 PHE A O 1
#

Radius of gyration: 18.72 Å; chains: 1; bounding box: 44×23×49 Å